Protein AF-0000000076143543 (afdb_homodimer)

InterPro domains:
  IPR000305 GIY-YIG endonuclease [PF01541] (9-79)
  IPR000305 GIY-YIG endonuclease [PS50164] (7-82)
  IPR000305 GIY-YIG endonuclease [SM00465] (7-86)
  IPR035901 GIY-YIG endonuclease superfamily [G3DSA:3.40.1440.10] (3-88)
  IPR035901 GIY-YIG endonuclease superfamily [SSF82771] (8-78)
  IPR050190 UPF0213 domain-containing protein [PTHR34477] (7-84)

Secondary structure (DSSP, 8-state):
------PPEEEEEEEETTS-EEEEEES-HHHHHHHHHTT-S-THHHHS-EEEEEEEEEESSHHHHHHHHHHHHHS-HHHHHHHHHHGGG-/------PPEEEEEEEETTS-EEEEEES-HHHHHHHHHTT-S-THHHHS-EEEEEEEEEESSHHHHHHHHHHHHHS-HHHHHHHHHHGGG-

Nearest PDB structures (foldseek):
  1zg2-assembly1_A  TM=6.225E-01  e=1.834E-04  Halalkalibacterium halodurans
  8ckb-assembly1_I004  TM=5.073E-01  e=5.538E-01  Bacteroides phage crAss001
  8ckb-assembly1_I001  TM=4.114E-01  e=3.793E-01  Bacteroides phage crAss001
  1zg2-assembly1_A  TM=6.224E-01  e=1.834E-04  Halalkalibacterium halodurans
  8ckb-assembly1_I004  TM=5.047E-01  e=5.538E-01  Bacteroides phage crAss001

Foldseek 3Di:
DPPPDPQWKKWWWFAWPVGDIDIDMDSDVVVQLVCQQVVNHDPVCVVTGTDDTQAMDTDPDPVRNVVVSVVLVPDDPVVVVVRSNVRVVD/DPPPDPQWKKWWWFAWPVGDIDIDMDSDVVVQLVCQQVVNHDPVCVVTGTDDTQAMDTDPDPVRNVVVSVVLVPDDPVVVVVRSNVRVVD

Radius of gyration: 18.81 Å; Cα contacts (8 Å, |Δi|>4): 308; chains: 2; bounding box: 60×52×39 Å

Structure (mmCIF, N/CA/C/O backbone):
data_AF-0000000076143543-model_v1
#
loop_
_entity.id
_entity.type
_entity.pdbx_description
1 polymer 'GIY-YIG nuclease family protein'
#
loop_
_atom_site.group_PDB
_atom_site.id
_atom_site.type_symbol
_atom_site.label_atom_id
_atom_site.label_alt_id
_atom_site.label_comp_id
_atom_site.label_asym_id
_atom_site.label_entity_id
_atom_site.label_seq_id
_atom_site.pdbx_PDB_ins_code
_atom_site.Cartn_x
_atom_site.Cartn_y
_atom_site.Cartn_z
_atom_site.occupancy
_atom_site.B_iso_or_equiv
_atom_site.auth_seq_id
_atom_site.auth_comp_id
_atom_site.auth_asym_id
_atom_site.auth_atom_id
_atom_site.pdbx_PDB_model_num
ATOM 1 N N . MET A 1 1 ? -30.391 16.234 20.625 1 49.41 1 MET A N 1
ATOM 2 C CA . MET A 1 1 ? -28.953 16.5 20.797 1 49.41 1 MET A CA 1
ATOM 3 C C . MET A 1 1 ? -28.188 16.109 19.547 1 49.41 1 MET A C 1
ATOM 5 O O . MET A 1 1 ? -28.297 14.969 19.078 1 49.41 1 MET A O 1
ATOM 9 N N . THR A 1 2 ? -27.969 16.922 18.578 1 55.84 2 THR A N 1
ATOM 10 C CA . THR A 1 2 ? -27.312 16.625 17.312 1 55.84 2 THR A CA 1
ATOM 11 C C . THR A 1 2 ? -26.016 15.844 17.547 1 55.84 2 THR A C 1
ATOM 13 O O . THR A 1 2 ? -25.094 16.359 18.172 1 55.84 2 THR A O 1
ATOM 16 N N . THR A 1 3 ? -25.984 14.633 17.828 1 58.59 3 THR A N 1
ATOM 17 C CA . THR A 1 3 ? -24.781 13.836 18.031 1 58.59 3 THR A CA 1
ATOM 18 C C . THR A 1 3 ? -23.703 14.195 17.016 1 58.59 3 THR A C 1
ATOM 20 O O . THR A 1 3 ? -23.938 14.094 15.812 1 58.59 3 THR A O 1
ATOM 23 N N . PRO A 1 4 ? -22.844 15.07 17.375 1 61.62 4 PRO A N 1
ATOM 24 C CA . PRO A 1 4 ? -21.812 15.422 16.375 1 61.62 4 PRO A CA 1
ATOM 25 C C . PRO A 1 4 ? -21.25 14.203 15.664 1 61.62 4 PRO A C 1
ATOM 27 O O . PRO A 1 4 ? -21.141 13.125 16.25 1 61.62 4 PRO A O 1
ATOM 30 N N . GLU A 1 5 ? -21.609 14.023 14.523 1 65.38 5 GLU A N 1
ATOM 31 C CA . GLU A 1 5 ? -21.078 12.914 13.742 1 65.38 5 GLU A CA 1
ATOM 32 C C . GLU A 1 5 ? -19.562 12.82 13.859 1 65.38 5 GLU A C 1
ATOM 34 O O . GLU A 1 5 ? -18.875 13.836 13.766 1 65.38 5 GLU A O 1
ATOM 39 N N . PRO A 1 6 ? -19.141 11.805 14.586 1 73.5 6 PRO A N 1
ATOM 40 C CA . PRO A 1 6 ? -17.688 11.672 14.758 1 73.5 6 PRO A CA 1
ATOM 41 C C . PRO A 1 6 ? -16.906 12.031 13.492 1 73.5 6 PRO A C 1
ATOM 43 O O . PRO A 1 6 ? -17.391 11.805 12.383 1 73.5 6 PRO A O 1
ATOM 46 N N . LYS A 1 7 ? -16.094 12.977 13.617 1 80.75 7 LYS A N 1
ATOM 47 C CA . LYS A 1 7 ? -15.297 13.391 12.477 1 80.75 7 LYS A CA 1
ATOM 48 C C . LYS A 1 7 ? -14.469 12.227 11.938 1 80.75 7 LYS A C 1
ATOM 50 O O . LYS A 1 7 ? -13.883 11.461 12.703 1 80.75 7 LYS A O 1
ATOM 55 N N . PRO A 1 8 ? -14.531 12.062 10.648 1 92.44 8 PRO A N 1
ATOM 56 C CA . PRO A 1 8 ? -13.703 11 10.07 1 92.44 8 PRO A CA 1
ATOM 57 C C . PRO A 1 8 ? -12.211 11.227 10.289 1 92.44 8 PRO A C 1
ATOM 59 O O . PRO A 1 8 ? -11.789 12.344 10.594 1 92.44 8 PRO A O 1
ATOM 62 N N . TRP A 1 9 ? -11.484 10.203 10.414 1 97.44 9 TRP A N 1
ATOM 63 C CA . TRP A 1 9 ? -10.023 10.258 10.43 1 97.44 9 TRP A CA 1
ATOM 64 C C . TRP A 1 9 ? -9.445 9.812 9.094 1 97.44 9 TRP A C 1
ATOM 66 O O . TRP A 1 9 ? -10.117 9.125 8.32 1 97.44 9 TRP A O 1
ATOM 76 N N . PHE A 1 10 ? -8.203 10.305 8.891 1 98.06 10 PHE A N 1
ATOM 77 C CA . PHE A 1 10 ? -7.535 10.016 7.625 1 98.06 10 PHE A CA 1
ATOM 78 C C . PHE A 1 10 ? -6.09 9.602 7.859 1 98.06 10 PHE A C 1
ATOM 80 O O . PHE A 1 10 ? -5.434 10.102 8.773 1 98.06 10 PHE A O 1
ATOM 87 N N . VAL A 1 11 ? -5.672 8.688 7.062 1 98.31 11 VAL A N 1
ATOM 88 C CA . VAL A 1 11 ? -4.238 8.516 6.844 1 98.31 11 VAL A CA 1
ATOM 89 C C . VAL A 1 11 ? -3.824 9.219 5.555 1 98.31 11 VAL A C 1
ATOM 91 O O . VAL A 1 11 ? -4.574 9.227 4.578 1 98.31 11 VAL A O 1
ATOM 94 N N . TYR A 1 12 ? -2.631 9.797 5.633 1 98.12 12 TYR A N 1
ATOM 95 C CA . TYR A 1 12 ? -2.227 10.562 4.461 1 98.12 12 TYR A CA 1
ATOM 96 C C . TYR A 1 12 ? -0.725 10.453 4.227 1 98.12 12 TYR A C 1
ATOM 98 O O . TYR A 1 12 ? 0.028 10.094 5.137 1 98.12 12 TYR A O 1
ATOM 106 N N . LEU A 1 13 ? -0.349 10.656 2.988 1 98.5 13 LEU A N 1
ATOM 107 C CA . LEU A 1 13 ? 1.051 10.781 2.596 1 98.5 13 LEU A CA 1
ATOM 108 C C . LEU A 1 13 ? 1.354 12.18 2.076 1 98.5 13 LEU A C 1
ATOM 110 O O . LEU A 1 13 ? 0.54 12.773 1.363 1 98.5 13 LEU A O 1
ATOM 114 N N . VAL A 1 14 ? 2.527 12.641 2.453 1 98.31 14 VAL A N 1
ATOM 115 C CA . VAL A 1 14 ? 3.033 13.922 1.962 1 98.31 14 VAL A CA 1
ATOM 116 C C . VAL A 1 14 ? 4.383 13.719 1.276 1 98.31 14 VAL A C 1
ATOM 118 O O . VAL A 1 14 ? 5.25 13.016 1.799 1 98.31 14 VAL A O 1
ATOM 121 N N . ARG A 1 15 ? 4.535 14.258 0.096 1 98.25 15 ARG A N 1
ATOM 122 C CA . ARG A 1 15 ? 5.816 14.289 -0.6 1 98.25 15 ARG A CA 1
ATOM 123 C C . ARG A 1 15 ? 6.688 15.43 -0.091 1 98.25 15 ARG A C 1
ATOM 125 O O . ARG A 1 15 ? 6.238 16.578 -0.011 1 98.25 15 ARG A O 1
ATOM 132 N N . ALA A 1 16 ? 7.875 15.133 0.224 1 98.44 16 ALA A N 1
ATOM 133 C CA . ALA A 1 16 ? 8.852 16.156 0.582 1 98.44 16 ALA A CA 1
ATOM 134 C C . ALA A 1 16 ? 9.688 16.562 -0.628 1 98.44 16 ALA A C 1
ATOM 136 O O . ALA A 1 16 ? 9.719 15.859 -1.635 1 98.44 16 ALA A O 1
ATOM 137 N N . ALA A 1 17 ? 10.344 17.672 -0.507 1 98.19 17 ALA A N 1
ATOM 138 C CA . ALA A 1 17 ? 11.133 18.234 -1.605 1 98.19 17 ALA A CA 1
ATOM 139 C C . ALA A 1 17 ? 12.234 17.266 -2.035 1 98.19 17 ALA A C 1
ATOM 141 O O . ALA A 1 17 ? 12.586 17.203 -3.215 1 98.19 17 ALA A O 1
ATOM 142 N N . ASN A 1 18 ? 12.758 16.516 -1.145 1 97.94 18 ASN A N 1
ATOM 143 C CA . ASN A 1 18 ? 13.844 15.586 -1.471 1 97.94 18 ASN A CA 1
ATOM 144 C C . ASN A 1 18 ? 13.312 14.289 -2.064 1 97.94 18 ASN A C 1
ATOM 146 O O . ASN A 1 18 ? 14.078 13.359 -2.324 1 97.94 18 ASN A O 1
ATOM 150 N N . GLY A 1 19 ? 12.031 14.102 -2.174 1 97.31 19 GLY A N 1
ATOM 151 C CA . GLY A 1 19 ? 11.422 12.938 -2.801 1 97.31 19 GLY A CA 1
ATOM 152 C C . GLY A 1 19 ? 10.883 11.938 -1.799 1 97.31 19 GLY A C 1
ATOM 153 O O . GLY A 1 19 ? 10.102 11.047 -2.16 1 97.31 19 GLY A O 1
ATOM 154 N N . SER A 1 20 ? 11.219 12.125 -0.555 1 97.81 20 SER A N 1
ATOM 155 C CA . SER A 1 20 ? 10.781 11.188 0.469 1 97.81 20 SER A CA 1
ATOM 156 C C . SER A 1 20 ? 9.281 11.32 0.732 1 97.81 20 SER A C 1
ATOM 158 O O . SER A 1 20 ? 8.68 12.344 0.402 1 97.81 20 SER A O 1
ATOM 160 N N . LEU A 1 21 ? 8.766 10.242 1.251 1 98.12 21 LEU A N 1
ATOM 161 C CA . LEU A 1 21 ? 7.344 10.242 1.595 1 98.12 21 LEU A CA 1
ATOM 162 C C . LEU A 1 21 ? 7.152 10.203 3.107 1 98.12 21 LEU A C 1
ATOM 164 O O . LEU A 1 21 ? 7.758 9.375 3.793 1 98.12 21 LEU A O 1
ATOM 168 N N . TYR A 1 22 ? 6.344 11.18 3.574 1 98.38 22 TYR A N 1
ATOM 169 C CA . TYR A 1 22 ? 5.914 11.242 4.965 1 98.38 22 TYR A CA 1
ATOM 170 C C . TYR A 1 22 ? 4.5 10.695 5.125 1 98.38 22 TYR A C 1
ATOM 172 O O . TYR A 1 22 ? 3.615 11 4.32 1 98.38 22 TYR A O 1
ATOM 180 N N . CYS A 1 23 ? 4.332 9.812 6.121 1 98.75 23 CYS A N 1
ATOM 181 C CA . CYS A 1 23 ? 3.008 9.273 6.41 1 98.75 23 CYS A CA 1
ATOM 182 C C . CYS A 1 23 ? 2.506 9.75 7.766 1 98.75 23 CYS A C 1
ATOM 184 O O . CYS A 1 23 ? 3.236 9.711 8.758 1 98.75 23 CYS A O 1
ATOM 186 N N . GLY A 1 24 ? 1.235 10.203 7.789 1 98.56 24 GLY A N 1
ATOM 187 C CA . GLY A 1 24 ? 0.607 10.633 9.023 1 98.56 24 GLY A CA 1
ATOM 188 C C . GLY A 1 24 ? -0.897 10.445 9.031 1 98.56 24 GLY A C 1
ATOM 189 O O . GLY A 1 24 ? -1.476 10.008 8.031 1 98.56 24 GLY A O 1
ATOM 190 N N . ILE A 1 25 ? -1.5 10.727 10.25 1 98.44 25 ILE A N 1
ATOM 191 C CA . ILE A 1 25 ? -2.955 10.711 10.352 1 98.44 25 ILE A CA 1
ATOM 192 C C . ILE A 1 25 ? -3.455 12.078 10.805 1 98.44 25 ILE A C 1
ATOM 194 O O . ILE A 1 25 ? -2.717 12.836 11.438 1 98.44 25 ILE A O 1
ATOM 198 N N . SER A 1 26 ? -4.617 12.43 10.391 1 98.25 26 SER A N 1
ATOM 199 C CA . SER A 1 26 ? -5.277 13.664 10.805 1 98.25 26 SER A CA 1
ATOM 200 C C . SER A 1 26 ? -6.773 13.609 10.531 1 98.25 26 SER A C 1
ATOM 202 O O . SER A 1 26 ? -7.23 12.82 9.703 1 98.25 26 SER A O 1
ATOM 204 N N . ASN A 1 27 ? -7.52 14.414 11.289 1 97.5 27 ASN A N 1
ATOM 205 C CA . ASN A 1 27 ? -8.93 14.578 10.953 1 97.5 27 ASN A CA 1
ATOM 206 C C . ASN A 1 27 ? -9.125 15.664 9.898 1 97.5 27 ASN A C 1
ATOM 208 O O . ASN A 1 27 ? -10.242 15.875 9.422 1 97.5 27 ASN A O 1
ATOM 212 N N . ASP A 1 28 ? -8.109 16.312 9.57 1 97.12 28 ASP A N 1
ATOM 213 C CA . ASP A 1 28 ? -8.117 17.328 8.523 1 97.12 28 ASP A CA 1
ATOM 214 C C . ASP A 1 28 ? -6.77 17.391 7.812 1 97.12 28 ASP A C 1
ATOM 216 O O . ASP A 1 28 ? -5.977 18.297 8.062 1 97.12 28 ASP A O 1
ATOM 220 N N . PRO A 1 29 ? -6.578 16.5 6.801 1 97.94 29 PRO A N 1
ATOM 221 C CA . PRO A 1 29 ? -5.262 16.391 6.168 1 97.94 29 PRO A CA 1
ATOM 222 C C . PRO A 1 29 ? -4.848 17.656 5.438 1 97.94 29 PRO A C 1
ATOM 224 O O . PRO A 1 29 ? -3.66 17.984 5.383 1 97.94 29 PRO A O 1
ATOM 227 N N . VAL A 1 30 ? -5.812 18.359 4.879 1 97.69 30 VAL A N 1
ATOM 228 C CA . VAL A 1 30 ? -5.508 19.578 4.137 1 97.69 30 VAL A CA 1
ATOM 229 C C . VAL A 1 30 ? -4.938 20.625 5.082 1 97.69 30 VAL A C 1
ATOM 231 O O . VAL A 1 30 ? -3.898 21.234 4.797 1 97.69 30 VAL A O 1
ATOM 234 N N . ARG A 1 31 ? -5.625 20.812 6.129 1 97.69 31 ARG A N 1
ATOM 235 C CA . ARG A 1 31 ? -5.133 21.75 7.129 1 97.69 31 ARG A CA 1
ATOM 236 C C . ARG A 1 31 ? -3.779 21.312 7.68 1 97.69 31 ARG A C 1
ATOM 238 O O . ARG A 1 31 ? -2.893 22.141 7.902 1 97.69 31 ARG A O 1
ATOM 245 N N . ARG A 1 32 ? -3.631 20.031 8.016 1 98.44 32 ARG A N 1
ATOM 246 C CA . ARG A 1 32 ? -2.371 19.484 8.516 1 98.44 32 ARG A CA 1
ATOM 247 C C . ARG A 1 32 ? -1.242 19.703 7.512 1 98.44 32 ARG A C 1
ATOM 249 O O . ARG A 1 32 ? -0.119 20.031 7.898 1 98.44 32 ARG A O 1
ATOM 256 N N . PHE A 1 33 ? -1.602 19.562 6.281 1 98.44 33 PHE A N 1
ATOM 257 C CA . PHE A 1 33 ? -0.61 19.797 5.238 1 98.44 33 PHE A CA 1
ATOM 258 C C . PHE A 1 33 ? -0.132 21.25 5.266 1 98.44 33 PHE A C 1
ATOM 260 O O . PHE A 1 33 ? 1.07 21.516 5.191 1 98.44 33 PHE A O 1
ATOM 267 N N . ALA A 1 34 ? -1.094 22.141 5.309 1 98.31 34 ALA A N 1
ATOM 268 C CA . ALA A 1 34 ? -0.748 23.562 5.402 1 98.31 34 ALA A CA 1
ATOM 269 C C . ALA A 1 34 ? 0.173 23.828 6.59 1 98.31 34 ALA A C 1
ATOM 271 O O . ALA A 1 34 ? 1.102 24.625 6.492 1 98.31 34 ALA A O 1
ATOM 272 N N . ALA A 1 35 ? -0.111 23.141 7.699 1 98.38 35 ALA A N 1
ATOM 273 C CA . ALA A 1 35 ? 0.741 23.266 8.883 1 98.38 35 ALA A CA 1
ATOM 274 C C . ALA A 1 35 ? 2.158 22.781 8.586 1 98.38 35 ALA A C 1
ATOM 276 O O . ALA A 1 35 ? 3.135 23.406 9.008 1 98.38 35 ALA A O 1
ATOM 277 N N . HIS A 1 36 ? 2.32 21.703 7.84 1 98.5 36 HIS A N 1
ATOM 278 C CA . HIS A 1 36 ? 3.641 21.234 7.441 1 98.5 36 HIS A CA 1
ATOM 279 C C . HIS A 1 36 ? 4.375 22.281 6.605 1 98.5 36 HIS A C 1
ATOM 281 O O . HIS A 1 36 ? 5.559 22.531 6.828 1 98.5 36 HIS A O 1
ATOM 287 N N . GLN A 1 37 ? 3.689 22.859 5.746 1 97.31 37 GLN A N 1
ATOM 288 C CA . GLN A 1 37 ? 4.281 23.828 4.832 1 97.31 37 GLN A CA 1
ATOM 289 C C . GLN A 1 37 ? 4.746 25.078 5.578 1 97.31 37 GLN A C 1
ATOM 291 O O . GLN A 1 37 ? 5.727 25.703 5.184 1 97.31 37 GLN A O 1
ATOM 296 N N . SER A 1 38 ? 4.078 25.422 6.598 1 95.75 38 SER A N 1
ATOM 297 C CA . SER A 1 38 ? 4.375 26.656 7.324 1 95.75 38 SER A CA 1
ATOM 298 C C . SER A 1 38 ? 5.375 26.406 8.453 1 95.75 38 SER A C 1
ATOM 300 O O . SER A 1 38 ? 5.652 27.297 9.25 1 95.75 38 SER A O 1
ATOM 302 N N . GLY A 1 39 ? 5.828 25.203 8.547 1 93.25 39 GLY A N 1
ATOM 303 C CA . GLY A 1 39 ? 6.836 24.875 9.547 1 93.25 39 GLY A CA 1
ATOM 304 C C . GLY A 1 39 ? 6.25 24.562 10.906 1 93.25 39 GLY A C 1
ATOM 305 O O . GLY A 1 39 ? 6.98 24.422 11.891 1 93.25 39 GLY A O 1
ATOM 306 N N . ARG A 1 40 ? 4.969 24.516 11 1 94.12 40 ARG A N 1
ATOM 307 C CA . ARG A 1 40 ? 4.297 24.25 12.273 1 94.12 40 ARG A CA 1
ATOM 308 C C . ARG A 1 40 ? 3.861 22.781 12.375 1 94.12 40 ARG A C 1
ATOM 310 O O . ARG A 1 40 ? 3.125 22.422 13.289 1 94.12 40 ARG A O 1
ATOM 317 N N . GLY A 1 41 ? 4.273 22.016 11.5 1 96 41 GLY A N 1
ATOM 318 C CA . GLY A 1 41 ? 3.926 20.609 11.484 1 96 41 GLY A CA 1
ATOM 319 C C . GLY A 1 41 ? 5.035 19.703 12 1 96 41 GLY A C 1
ATOM 320 O O . GLY A 1 41 ? 5.672 20.031 13.008 1 96 41 GLY A O 1
ATOM 321 N N . ALA A 1 42 ? 5.188 18.578 11.453 1 97.62 42 ALA A N 1
ATOM 322 C CA . ALA A 1 42 ? 6.164 17.578 11.883 1 97.62 42 ALA A CA 1
ATOM 323 C C . ALA A 1 42 ? 7.59 18.078 11.664 1 97.62 42 ALA A C 1
ATOM 325 O O . ALA A 1 42 ? 7.879 18.734 10.664 1 97.62 42 ALA A O 1
ATOM 326 N N . ARG A 1 43 ? 8.453 17.688 12.508 1 97.25 43 ARG A N 1
ATOM 327 C CA . ARG A 1 43 ? 9.867 18.031 12.398 1 97.25 43 ARG A CA 1
ATOM 328 C C . ARG A 1 43 ? 10.484 17.438 11.141 1 97.25 43 ARG A C 1
ATOM 330 O O . ARG A 1 43 ? 11.484 17.938 10.633 1 97.25 43 ARG A O 1
ATOM 337 N N . PHE A 1 44 ? 9.922 16.406 10.609 1 96.88 44 PHE A N 1
ATOM 338 C CA . PHE A 1 44 ? 10.352 15.734 9.391 1 96.88 44 PHE A CA 1
ATOM 339 C C . PHE A 1 44 ? 10.539 16.734 8.258 1 96.88 44 PHE A C 1
ATOM 341 O O . PHE A 1 44 ? 11.484 16.625 7.473 1 96.88 44 PHE A O 1
ATOM 348 N N . PHE A 1 45 ? 9.797 17.734 8.234 1 97.88 45 PHE A N 1
ATOM 349 C CA . PHE A 1 45 ? 9.75 18.641 7.086 1 97.88 45 PHE A CA 1
ATOM 350 C C . PHE A 1 45 ? 10.703 19.812 7.277 1 97.88 45 PHE A C 1
ATOM 352 O O . PHE A 1 45 ? 10.812 20.672 6.406 1 97.88 45 PHE A O 1
ATOM 359 N N . LEU A 1 46 ? 11.391 19.922 8.406 1 96 46 LEU A N 1
ATOM 360 C CA . LEU A 1 46 ? 12.367 20.984 8.633 1 96 46 LEU A CA 1
ATOM 361 C C . LEU A 1 46 ? 13.562 20.828 7.703 1 96 46 LEU A C 1
ATOM 363 O O . LEU A 1 46 ? 14.078 21.828 7.176 1 96 46 LEU A O 1
ATOM 367 N N . SER A 1 47 ? 13.969 19.625 7.465 1 94.81 47 SER A N 1
ATOM 368 C CA . SER A 1 47 ? 15.117 19.375 6.602 1 94.81 47 SER A CA 1
ATOM 369 C C . SER A 1 47 ? 14.711 19.328 5.133 1 94.81 47 SER A C 1
ATOM 371 O O . SER A 1 47 ? 15.523 19.625 4.25 1 94.81 47 SER A O 1
ATOM 373 N N . SER A 1 48 ? 13.523 19 4.875 1 97.75 48 SER A N 1
ATOM 374 C CA . SER A 1 48 ? 12.961 18.922 3.529 1 97.75 48 SER A CA 1
ATOM 375 C C . SER A 1 48 ? 11.492 19.312 3.52 1 97.75 48 SER A C 1
ATOM 377 O O . SER A 1 48 ? 10.633 18.547 3.969 1 97.75 48 SER A O 1
ATOM 379 N N . PRO A 1 49 ? 11.18 20.453 2.961 1 97.75 49 PRO A N 1
ATOM 380 C CA . PRO A 1 49 ? 9.828 21.016 3.062 1 97.75 49 PRO A CA 1
ATOM 381 C C . PRO A 1 49 ? 8.766 20.125 2.428 1 97.75 49 PRO A C 1
ATOM 383 O O . PRO A 1 49 ? 9.062 19.391 1.479 1 97.75 49 PRO A O 1
ATOM 386 N N . ALA A 1 50 ? 7.594 20.172 3.002 1 98.5 50 ALA A N 1
ATOM 387 C CA . ALA A 1 50 ? 6.426 19.5 2.426 1 98.5 50 ALA A CA 1
ATOM 388 C C . ALA A 1 50 ? 6.023 20.156 1.105 1 98.5 50 ALA A C 1
ATOM 390 O O . ALA A 1 50 ? 5.824 21.375 1.039 1 98.5 50 ALA A O 1
ATOM 391 N N . VAL A 1 51 ? 5.84 19.344 0.043 1 98.06 51 VAL A N 1
ATOM 392 C CA . VAL A 1 51 ? 5.613 19.969 -1.256 1 98.06 51 VAL A CA 1
ATOM 393 C C . VAL A 1 51 ? 4.23 19.578 -1.78 1 98.06 51 VAL A C 1
ATOM 395 O O . VAL A 1 51 ? 3.611 20.328 -2.531 1 98.06 51 VAL A O 1
ATOM 398 N N . ALA A 1 52 ? 3.703 18.375 -1.387 1 98 52 ALA A N 1
ATOM 399 C CA . ALA A 1 52 ? 2.414 17.953 -1.935 1 98 52 ALA A CA 1
ATOM 400 C C . ALA A 1 52 ? 1.742 16.922 -1.038 1 98 52 ALA A C 1
ATOM 402 O O . ALA A 1 52 ? 2.396 16 -0.542 1 98 52 ALA A O 1
ATOM 403 N N . LEU A 1 53 ? 0.454 17.078 -0.798 1 98 53 LEU A N 1
ATOM 404 C CA . LEU A 1 53 ? -0.398 16.031 -0.235 1 98 53 LEU A CA 1
ATOM 405 C C . LEU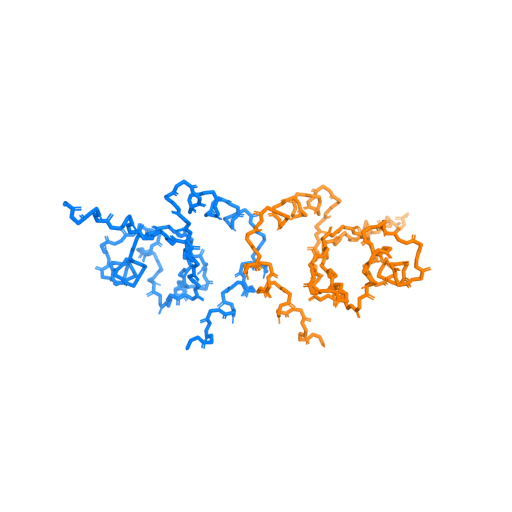 A 1 53 ? -0.797 15.023 -1.305 1 98 53 LEU A C 1
ATOM 407 O O . LEU A 1 53 ? -1.674 15.297 -2.127 1 98 53 LEU A O 1
ATOM 411 N N . VAL A 1 54 ? -0.246 13.781 -1.254 1 97.25 54 VAL A N 1
ATOM 412 C CA . VAL A 1 54 ? -0.265 12.961 -2.459 1 97.25 54 VAL A CA 1
ATOM 413 C C . VAL A 1 54 ? -1.188 11.766 -2.254 1 97.25 54 VAL A C 1
ATOM 415 O O . VAL A 1 54 ? -1.554 11.078 -3.215 1 97.25 54 VAL A O 1
ATOM 418 N N . TYR A 1 55 ? -1.615 11.523 -1.071 1 96.88 55 TYR A N 1
ATOM 419 C CA . TYR A 1 55 ? -2.512 10.406 -0.771 1 96.88 55 TYR A CA 1
ATOM 420 C C . TYR A 1 55 ? -3.314 10.68 0.495 1 96.88 55 TYR A C 1
ATOM 422 O O . TYR A 1 55 ? -2.766 11.148 1.497 1 96.88 55 TYR A O 1
ATOM 430 N N . THR A 1 56 ? -4.582 10.453 0.415 1 96.81 56 THR A N 1
ATOM 431 C CA . THR A 1 56 ? -5.465 10.508 1.573 1 96.81 56 THR A CA 1
ATOM 432 C C . THR A 1 56 ? -6.48 9.367 1.533 1 96.81 56 THR A C 1
ATOM 434 O O . THR A 1 56 ? -7 9.023 0.468 1 96.81 56 THR A O 1
ATOM 437 N N . GLU A 1 57 ? -6.664 8.805 2.721 1 96.06 57 GLU A N 1
ATOM 438 C CA . GLU A 1 57 ? -7.641 7.727 2.85 1 96.06 57 GLU A CA 1
ATOM 439 C C . GLU A 1 57 ? -8.461 7.875 4.129 1 96.06 57 GLU A C 1
ATOM 441 O O . GLU A 1 57 ? -7.902 7.977 5.223 1 96.06 57 GLU A O 1
ATOM 446 N N . GLN A 1 58 ? -9.727 7.793 3.889 1 96.12 58 GLN A N 1
ATOM 447 C CA . GLN A 1 58 ? -10.625 7.945 5.031 1 96.12 58 GLN A CA 1
ATOM 448 C C . GLN A 1 58 ? -10.703 6.656 5.844 1 96.12 58 GLN A C 1
ATOM 450 O O . GLN A 1 58 ? -10.758 5.559 5.277 1 96.12 58 GLN A O 1
ATOM 455 N N . CYS A 1 59 ? -10.703 6.852 7.141 1 96.12 59 CYS A N 1
ATOM 456 C CA . CYS A 1 59 ? -10.828 5.75 8.094 1 96.12 59 CYS A CA 1
ATOM 457 C C . CYS A 1 59 ? -11.992 5.984 9.047 1 96.12 59 CYS A C 1
ATOM 459 O O . CYS A 1 59 ? -12.344 7.133 9.328 1 96.12 59 CYS A O 1
ATOM 461 N N . ALA A 1 60 ? -12.539 4.898 9.539 1 93.12 60 ALA A N 1
ATOM 462 C CA . ALA A 1 60 ? -13.758 4.961 10.344 1 93.12 60 ALA A CA 1
ATOM 463 C C . ALA A 1 60 ? -13.469 5.551 11.719 1 93.12 60 ALA A C 1
ATOM 465 O O . ALA A 1 60 ? -14.367 6.074 12.383 1 93.12 60 ALA A O 1
ATOM 466 N N . SER A 1 61 ? -12.234 5.426 12.227 1 96.19 61 SER A N 1
ATOM 467 C CA . SER A 1 61 ? -11.852 5.895 13.555 1 96.19 61 SER A CA 1
ATOM 468 C C . SER A 1 61 ? -10.367 6.258 13.602 1 96.19 61 SER A C 1
ATOM 470 O O . SER A 1 61 ? -9.617 5.941 12.68 1 96.19 61 SER A O 1
ATOM 472 N N . LYS A 1 62 ? -10.094 6.902 14.688 1 97.12 62 LYS A N 1
ATOM 473 C CA . LYS A 1 62 ? -8.68 7.215 14.898 1 97.12 62 LYS A CA 1
ATOM 474 C C . LYS A 1 62 ? -7.844 5.945 14.977 1 97.12 62 LYS A C 1
ATOM 476 O O . LYS A 1 62 ? -6.742 5.883 14.43 1 97.12 62 LYS A O 1
ATOM 481 N N . GLY A 1 63 ? -8.367 4.938 15.68 1 97.88 63 GLY A N 1
ATOM 482 C CA . GLY A 1 63 ? -7.668 3.67 15.812 1 97.88 63 GLY A CA 1
ATOM 483 C C . GLY A 1 63 ? -7.371 3.016 14.477 1 97.88 63 GLY A C 1
ATOM 484 O O . GLY A 1 63 ? -6.27 2.506 14.258 1 97.88 63 GLY A O 1
ATOM 485 N N . GLU A 1 64 ? -8.312 3.033 13.641 1 97.19 64 GLU A N 1
ATOM 486 C CA . GLU A 1 64 ? -8.117 2.469 12.305 1 97.19 64 GLU A CA 1
ATOM 487 C C . GLU A 1 64 ? -7.082 3.262 11.516 1 97.19 64 GLU A C 1
ATOM 489 O O . GLU A 1 64 ? -6.25 2.682 10.812 1 97.19 64 GLU A O 1
ATOM 494 N N . ALA A 1 65 ? -7.152 4.555 11.641 1 98.12 65 ALA A N 1
ATOM 495 C CA . ALA A 1 65 ? -6.184 5.402 10.945 1 98.12 65 ALA A CA 1
ATOM 496 C C . ALA A 1 65 ? -4.762 5.105 11.422 1 98.12 65 ALA A C 1
ATOM 498 O O . ALA A 1 65 ? -3.834 5.031 10.617 1 98.12 65 ALA A O 1
ATOM 499 N N . LEU A 1 66 ? -4.664 4.941 12.711 1 98.62 66 LEU A N 1
ATOM 500 C CA . LEU A 1 66 ? -3.363 4.621 13.289 1 98.62 66 LEU A CA 1
ATOM 501 C C . LEU A 1 66 ? -2.857 3.277 12.781 1 98.62 66 LEU A C 1
ATOM 503 O O . LEU A 1 66 ? -1.669 3.131 12.484 1 98.62 66 LEU A O 1
ATOM 507 N N . ARG A 1 67 ? -3.707 2.371 12.68 1 98.12 67 ARG A N 1
ATOM 508 C CA . ARG A 1 67 ? -3.338 1.054 12.172 1 98.12 67 ARG A CA 1
ATOM 509 C C . ARG A 1 67 ? -2.867 1.139 10.727 1 98.12 67 ARG A C 1
ATOM 511 O O . ARG A 1 67 ? -1.816 0.595 10.375 1 98.12 67 ARG A O 1
ATOM 518 N N . GLN A 1 68 ? -3.621 1.818 9.938 1 98.31 68 GLN A N 1
ATOM 519 C CA . GLN A 1 68 ? -3.244 1.971 8.539 1 98.31 68 GLN A CA 1
ATOM 520 C C . GLN A 1 68 ? -1.923 2.721 8.406 1 98.31 68 GLN A C 1
ATOM 522 O O . GLN A 1 68 ? -1.101 2.389 7.547 1 98.31 68 GLN A O 1
ATOM 527 N N . GLU A 1 69 ? -1.78 3.734 9.195 1 98.69 69 GLU A N 1
ATOM 528 C CA . GLU A 1 69 ? -0.516 4.465 9.195 1 98.69 69 GLU A CA 1
ATOM 529 C C . GLU A 1 69 ? 0.66 3.531 9.469 1 98.69 69 GLU A C 1
ATOM 531 O O . GLU A 1 69 ? 1.667 3.566 8.758 1 98.69 69 GLU A O 1
ATOM 536 N N . ARG A 1 70 ? 0.541 2.662 10.438 1 98.56 70 ARG A N 1
ATOM 537 C CA . ARG A 1 70 ? 1.605 1.734 10.812 1 98.56 70 ARG A CA 1
ATOM 538 C C . ARG A 1 70 ? 1.907 0.765 9.672 1 98.56 70 ARG A C 1
ATOM 540 O O . ARG A 1 70 ? 3.07 0.448 9.406 1 98.56 70 ARG A O 1
ATOM 547 N N . LEU A 1 71 ? 0.944 0.283 9.062 1 98.5 71 LEU A N 1
ATOM 548 C CA . LEU A 1 71 ? 1.118 -0.636 7.941 1 98.5 71 LEU A CA 1
ATOM 549 C C . LEU A 1 71 ? 1.857 0.041 6.793 1 98.5 71 LEU A C 1
ATOM 551 O O . LEU A 1 71 ? 2.846 -0.493 6.285 1 98.5 71 LEU A O 1
ATOM 555 N N . ILE A 1 72 ? 1.409 1.208 6.438 1 98.06 72 ILE A N 1
ATOM 556 C CA . ILE A 1 72 ? 1.95 1.923 5.285 1 98.06 72 ILE A CA 1
ATOM 557 C C . ILE A 1 72 ? 3.416 2.271 5.539 1 98.06 72 ILE A C 1
ATOM 559 O O . ILE A 1 72 ? 4.25 2.17 4.633 1 98.06 72 ILE A O 1
ATOM 563 N N . LYS A 1 73 ? 3.732 2.637 6.77 1 98.31 73 LYS A N 1
ATOM 564 C CA . LYS A 1 73 ? 5.102 3.027 7.09 1 98.31 73 LYS A CA 1
ATOM 565 C C . LYS A 1 73 ? 6.062 1.854 6.918 1 98.31 73 LYS A C 1
ATOM 567 O O . LYS A 1 73 ? 7.254 2.053 6.68 1 98.31 73 LYS A O 1
ATOM 572 N N . LYS A 1 74 ? 5.512 0.67 6.969 1 98 74 LYS A N 1
ATOM 573 C CA . LYS A 1 74 ? 6.355 -0.521 6.898 1 98 74 LYS A CA 1
ATOM 574 C C . LYS A 1 74 ? 6.449 -1.045 5.469 1 98 74 LYS A C 1
ATOM 576 O O . LYS A 1 74 ? 7.23 -1.957 5.188 1 98 74 LYS A O 1
ATOM 581 N N . LEU A 1 75 ? 5.723 -0.531 4.598 1 97.56 75 LEU A N 1
ATOM 582 C CA . LEU A 1 75 ? 5.777 -0.944 3.199 1 97.56 75 LEU A CA 1
ATOM 583 C C . LEU A 1 75 ? 7.102 -0.538 2.562 1 97.56 75 LEU A C 1
ATOM 585 O O . LEU A 1 75 ? 7.73 0.43 2.996 1 97.56 75 LEU A O 1
ATOM 589 N N . LYS A 1 76 ? 7.512 -1.252 1.527 1 95.88 76 LYS A N 1
ATOM 590 C CA . LYS A 1 76 ? 8.641 -0.839 0.703 1 95.88 76 LYS A CA 1
ATOM 591 C C . LYS A 1 76 ? 8.352 0.483 -0.003 1 95.88 76 LYS A C 1
ATOM 593 O O . LYS A 1 76 ? 7.195 0.822 -0.251 1 95.88 76 LYS A O 1
ATOM 598 N N . LYS A 1 77 ? 9.414 1.127 -0.352 1 94.69 77 LYS A N 1
ATOM 599 C CA . LYS A 1 77 ? 9.297 2.43 -1 1 94.69 77 LYS A CA 1
ATOM 600 C C . LYS A 1 77 ? 8.492 2.33 -2.293 1 94.69 77 LYS A C 1
ATOM 602 O O . LYS A 1 77 ? 7.68 3.205 -2.596 1 94.69 77 LYS A O 1
ATOM 607 N N . SER A 1 78 ? 8.75 1.351 -3.004 1 93.5 78 SER A N 1
ATOM 608 C CA . SER A 1 78 ? 8.055 1.182 -4.277 1 93.5 78 SER A CA 1
ATOM 609 C C . SER A 1 78 ? 6.547 1.103 -4.082 1 93.5 78 SER A C 1
ATOM 611 O O . SER A 1 78 ? 5.785 1.686 -4.859 1 93.5 78 SER A O 1
ATOM 613 N N . ALA A 1 79 ? 6.168 0.403 -3.102 1 95.19 79 ALA A N 1
ATOM 614 C CA . ALA A 1 79 ? 4.742 0.296 -2.807 1 95.19 79 ALA A CA 1
ATOM 615 C C . ALA A 1 79 ? 4.172 1.639 -2.355 1 95.19 79 ALA A C 1
ATOM 617 O O . ALA A 1 79 ? 3.078 2.027 -2.771 1 95.19 79 ALA A O 1
ATOM 618 N N . LYS A 1 80 ? 4.875 2.332 -1.535 1 96.62 80 LYS A N 1
ATOM 619 C CA . LYS A 1 80 ? 4.438 3.652 -1.099 1 96.62 80 LYS A CA 1
ATOM 620 C C . LYS A 1 80 ? 4.281 4.602 -2.285 1 96.62 80 LYS A C 1
ATOM 622 O O . LYS A 1 80 ? 3.355 5.414 -2.318 1 96.62 80 LYS A O 1
ATOM 627 N N . GLU A 1 81 ? 5.156 4.449 -3.193 1 96.25 81 GLU A N 1
ATOM 628 C CA . GLU A 1 81 ? 5.082 5.293 -4.383 1 96.25 81 GLU A CA 1
ATOM 629 C C . GLU A 1 81 ? 3.836 4.984 -5.203 1 96.25 81 GLU A C 1
ATOM 631 O O . GLU A 1 81 ? 3.262 5.875 -5.832 1 96.25 81 GLU A O 1
ATOM 636 N N . CYS A 1 82 ? 3.432 3.797 -5.199 1 94.31 82 CYS A N 1
ATOM 637 C CA . CYS A 1 82 ? 2.186 3.443 -5.867 1 94.31 82 CYS A CA 1
ATOM 638 C C . CYS A 1 82 ? 0.998 4.133 -5.207 1 94.31 82 CYS A C 1
ATOM 640 O O . CYS A 1 82 ? 0.129 4.676 -5.895 1 94.31 82 CYS A O 1
ATOM 642 N N . LEU A 1 83 ? 0.981 4.086 -3.9 1 95.44 83 LEU A N 1
ATOM 643 C CA . LEU A 1 83 ? -0.075 4.793 -3.184 1 95.44 83 LEU A CA 1
ATOM 644 C C . LEU A 1 83 ? -0.086 6.273 -3.553 1 95.44 83 LEU A C 1
ATOM 646 O O . LEU A 1 83 ? -1.146 6.84 -3.83 1 95.44 83 LEU A O 1
ATOM 650 N N . ALA A 1 84 ? 1.068 6.828 -3.572 1 94.88 84 ALA A N 1
ATOM 651 C CA . ALA A 1 84 ? 1.222 8.25 -3.859 1 94.88 84 ALA A CA 1
ATOM 652 C C . ALA A 1 84 ? 0.745 8.586 -5.27 1 94.88 84 ALA A C 1
ATOM 654 O O . ALA A 1 84 ? 0.234 9.68 -5.52 1 94.88 84 ALA A O 1
ATOM 655 N N . ALA A 1 85 ? 0.926 7.641 -6.172 1 90.88 85 ALA A N 1
ATOM 656 C CA . ALA A 1 85 ? 0.588 7.867 -7.578 1 90.88 85 ALA A CA 1
ATOM 657 C C . ALA A 1 85 ? -0.922 7.816 -7.793 1 90.88 85 ALA A C 1
ATOM 659 O O . ALA A 1 85 ? -1.432 8.344 -8.781 1 90.88 85 ALA A O 1
ATOM 660 N N . SER A 1 86 ? -1.605 7.176 -7 1 76.88 86 SER A N 1
ATOM 661 C CA . SER A 1 86 ? -3.049 7.02 -7.156 1 76.88 86 SER A CA 1
ATOM 662 C C . SER A 1 86 ? -3.789 8.289 -6.746 1 76.88 86 SER A C 1
ATOM 664 O O . SER A 1 86 ? -4.941 8.492 -7.137 1 76.88 86 SER A O 1
ATOM 666 N N . GLY A 1 87 ? -3.465 8.984 -5.688 1 62.03 87 GLY A N 1
ATOM 667 C CA . GLY A 1 87 ? -4.105 10.188 -5.172 1 62.03 87 GLY A CA 1
ATOM 668 C C . GLY A 1 87 ? -4.141 11.32 -6.172 1 62.03 87 GLY A C 1
ATOM 669 O O . GLY A 1 87 ? -4.879 12.297 -5.992 1 62.03 87 GLY A O 1
ATOM 670 N N . SER A 1 88 ? -3.152 11.445 -7.047 1 47.59 88 SER A N 1
ATOM 671 C CA . SER A 1 88 ? -3.137 12.609 -7.93 1 47.59 88 SER A CA 1
ATOM 672 C C . SER A 1 88 ? -4.391 12.664 -8.797 1 47.59 88 SER A C 1
ATOM 674 O O . SER A 1 88 ? -4.543 13.562 -9.625 1 47.59 88 SER A O 1
ATOM 676 N N . LEU A 1 89 ? -5.168 11.641 -8.781 1 38.09 89 LEU A N 1
ATOM 677 C CA . LEU A 1 89 ? -6.285 11.852 -9.695 1 38.09 89 LEU A CA 1
ATOM 678 C C . LEU A 1 89 ? -7.316 12.797 -9.086 1 38.09 89 LEU A C 1
ATOM 680 O O . LEU A 1 89 ? -8.367 13.039 -9.672 1 38.09 89 LEU A O 1
ATOM 684 N N . ILE A 1 90 ? -7.082 13.359 -7.914 1 30.02 90 ILE A N 1
ATOM 685 C CA . ILE A 1 90 ? -8.109 14.391 -7.773 1 30.02 90 ILE A CA 1
ATOM 686 C C . ILE A 1 90 ? -7.793 15.562 -8.703 1 30.02 90 ILE A C 1
ATOM 688 O O . ILE A 1 90 ? -6.633 15.953 -8.852 1 30.02 90 ILE A O 1
ATOM 692 N N . MET B 1 1 ? 32.812 -22.312 -8.273 1 49.66 1 MET B N 1
ATOM 693 C CA . MET B 1 1 ? 31.484 -22.797 -7.938 1 49.66 1 MET B CA 1
ATOM 694 C C . MET B 1 1 ? 30.438 -21.719 -8.188 1 49.66 1 MET B C 1
ATOM 696 O O . MET B 1 1 ? 30.531 -20.609 -7.637 1 49.66 1 MET B O 1
ATOM 700 N N . THR B 1 2 ? 29.859 -21.547 -9.328 1 56.28 2 THR B N 1
ATOM 701 C CA . THR B 1 2 ? 28.922 -20.5 -9.68 1 56.28 2 THR B CA 1
ATOM 702 C C . THR B 1 2 ? 27.844 -20.359 -8.609 1 56.28 2 THR B C 1
ATOM 704 O O . THR B 1 2 ? 27.047 -21.281 -8.391 1 56.28 2 THR B O 1
ATOM 707 N N . THR B 1 3 ? 28.047 -19.781 -7.516 1 59.28 3 THR B N 1
ATOM 708 C CA . THR B 1 3 ? 27.047 -19.594 -6.469 1 59.28 3 THR B CA 1
ATOM 709 C C . THR B 1 3 ? 25.703 -19.203 -7.066 1 59.28 3 THR B C 1
ATOM 711 O O . THR B 1 3 ? 25.609 -18.188 -7.777 1 59.28 3 THR B O 1
ATOM 714 N N . PRO B 1 4 ? 24.859 -20.141 -7.289 1 61.88 4 PRO B N 1
ATOM 715 C CA . PRO B 1 4 ? 23.578 -19.766 -7.867 1 61.88 4 PRO B CA 1
ATOM 716 C C . PRO B 1 4 ? 22.984 -18.5 -7.223 1 61.88 4 PRO B C 1
ATOM 718 O O . PRO B 1 4 ? 23.188 -18.266 -6.027 1 61.88 4 PRO B O 1
ATOM 721 N N . GLU B 1 5 ? 23.047 -17.484 -7.891 1 65.38 5 GLU B N 1
ATOM 722 C CA . GLU B 1 5 ? 22.469 -16.25 -7.367 1 65.38 5 GLU B CA 1
ATOM 723 C C . GLU B 1 5 ? 21.062 -16.484 -6.82 1 65.38 5 GLU B C 1
ATOM 725 O O . GLU B 1 5 ? 20.25 -17.156 -7.453 1 65.38 5 GLU B O 1
ATOM 730 N N . PRO B 1 6 ? 20.984 -16.438 -5.496 1 73.44 6 PRO B N 1
ATOM 731 C CA . PRO B 1 6 ? 19.656 -16.672 -4.906 1 73.44 6 PRO B CA 1
ATOM 732 C C . PRO B 1 6 ? 18.531 -16.047 -5.719 1 73.44 6 PRO B C 1
ATOM 734 O O . PRO B 1 6 ? 18.719 -15 -6.344 1 73.44 6 PRO B O 1
ATOM 737 N N . LYS B 1 7 ? 17.672 -16.875 -6.148 1 80.62 7 LYS B N 1
ATOM 738 C CA . LYS B 1 7 ? 16.547 -16.375 -6.926 1 80.62 7 LYS B CA 1
ATOM 739 C C . LYS B 1 7 ? 15.766 -15.312 -6.148 1 80.62 7 LYS B C 1
ATOM 741 O O . LYS B 1 7 ? 15.508 -15.477 -4.953 1 80.62 7 LYS B O 1
ATOM 746 N N . PRO B 1 8 ? 15.492 -14.25 -6.816 1 92.31 8 PRO B N 1
ATOM 747 C CA . PRO B 1 8 ? 14.688 -13.227 -6.141 1 92.31 8 PRO B CA 1
ATOM 748 C C . PRO B 1 8 ? 13.281 -13.719 -5.781 1 92.31 8 PRO B C 1
ATOM 750 O O . PRO B 1 8 ? 12.82 -14.727 -6.328 1 92.31 8 PRO B O 1
ATOM 753 N N . TRP B 1 9 ? 12.766 -13.25 -4.738 1 97.38 9 TRP B N 1
ATOM 754 C CA . TRP B 1 9 ? 11.375 -13.477 -4.375 1 97.38 9 TRP B CA 1
ATOM 755 C C . TRP B 1 9 ? 10.523 -12.25 -4.68 1 97.38 9 TRP B C 1
ATOM 757 O O . TRP B 1 9 ? 11.039 -11.141 -4.793 1 97.38 9 TRP B O 1
ATOM 767 N N . PHE B 1 10 ? 9.211 -12.57 -4.852 1 98.06 10 PHE B N 1
ATOM 768 C CA . PHE B 1 10 ? 8.281 -11.508 -5.211 1 98.06 10 PHE B CA 1
ATOM 769 C C . PHE B 1 10 ? 7.004 -11.609 -4.375 1 98.06 10 PHE B C 1
ATOM 771 O O . PHE B 1 10 ? 6.559 -12.703 -4.043 1 98.06 10 PHE B O 1
ATOM 778 N N . VAL B 1 11 ? 6.5 -10.477 -4.043 1 98.38 11 VAL B N 1
ATOM 779 C CA . VAL B 1 11 ? 5.094 -10.383 -3.666 1 98.38 11 VAL B CA 1
ATOM 780 C C . VAL B 1 11 ? 4.27 -9.914 -4.863 1 98.38 11 VAL B C 1
ATOM 782 O O . VAL B 1 11 ? 4.73 -9.086 -5.652 1 98.38 11 VAL B O 1
ATOM 785 N N . TYR B 1 12 ? 3.08 -10.484 -4.938 1 98.12 12 TYR B N 1
ATOM 786 C CA . TYR B 1 12 ? 2.289 -10.133 -6.109 1 98.12 12 TYR B CA 1
ATOM 787 C C . TYR B 1 12 ? 0.805 -10.07 -5.77 1 98.12 12 TYR B C 1
ATOM 789 O O . TYR B 1 12 ? 0.37 -10.625 -4.758 1 98.12 12 TYR B O 1
ATOM 797 N N . LEU B 1 13 ? 0.088 -9.312 -6.562 1 98.5 13 LEU B N 1
ATOM 798 C CA . LEU B 1 13 ? -1.369 -9.266 -6.52 1 98.5 13 LEU B CA 1
ATOM 799 C C . LEU B 1 13 ? -1.968 -9.812 -7.816 1 98.5 13 LEU B C 1
ATOM 801 O O . LEU B 1 13 ? -1.448 -9.547 -8.898 1 98.5 13 LEU B O 1
ATOM 805 N N . VAL B 1 14 ? -3.043 -10.547 -7.645 1 98.31 14 VAL B N 1
ATOM 806 C CA . VAL B 1 14 ? -3.812 -11.055 -8.773 1 98.31 14 VAL B CA 1
ATOM 807 C C . VAL B 1 14 ? -5.258 -10.578 -8.672 1 98.31 14 VAL B C 1
ATOM 809 O O . VAL B 1 14 ? -5.863 -10.633 -7.602 1 98.31 14 VAL B O 1
ATOM 812 N N . ARG B 1 15 ? -5.789 -10.047 -9.75 1 98.25 15 ARG B N 1
ATOM 813 C CA . ARG B 1 15 ? -7.203 -9.703 -9.844 1 98.25 15 ARG B CA 1
ATOM 814 C C . ARG B 1 15 ? -8.047 -10.93 -10.18 1 98.25 15 ARG B C 1
ATOM 816 O O . ARG B 1 15 ? -7.738 -11.664 -11.117 1 98.25 15 ARG B O 1
ATOM 823 N N . ALA B 1 16 ? -9.062 -11.117 -9.453 1 98.44 16 ALA B N 1
ATOM 824 C CA . ALA B 1 16 ? -10.023 -12.172 -9.766 1 98.44 16 ALA B CA 1
ATOM 825 C C . ALA B 1 16 ? -11.195 -11.617 -10.57 1 98.44 16 ALA B C 1
ATOM 827 O O . ALA B 1 16 ? -11.398 -10.406 -10.633 1 98.44 16 ALA B O 1
ATOM 828 N N . ALA B 1 17 ? -11.93 -12.5 -11.172 1 98.19 17 ALA B N 1
ATOM 829 C CA . ALA B 1 17 ? -13.039 -12.125 -12.047 1 98.19 17 ALA B CA 1
ATOM 830 C C . ALA B 1 17 ? -14.086 -11.32 -11.281 1 98.19 17 ALA B C 1
ATOM 832 O O . ALA B 1 17 ? -14.727 -10.438 -11.844 1 98.19 17 ALA B O 1
ATOM 833 N N . ASN B 1 18 ? -14.266 -11.586 -10.031 1 97.88 18 ASN B N 1
ATOM 834 C CA . ASN B 1 18 ? -15.273 -10.883 -9.242 1 97.88 18 ASN B CA 1
ATOM 835 C C . ASN B 1 18 ? -14.758 -9.531 -8.75 1 97.88 18 ASN B C 1
ATOM 837 O O . ASN B 1 18 ? -15.445 -8.836 -8.008 1 97.88 18 ASN B O 1
ATOM 841 N N . GLY B 1 19 ? -13.539 -9.156 -9.008 1 97.31 19 GLY B N 1
ATOM 842 C CA . GLY B 1 19 ? -12.984 -7.859 -8.656 1 97.31 19 GLY B CA 1
ATOM 843 C C . GLY B 1 19 ? -12.078 -7.91 -7.441 1 97.31 19 GLY B C 1
ATOM 844 O O . GLY B 1 19 ? -11.32 -6.969 -7.184 1 97.31 19 GLY B O 1
ATOM 845 N N . SER B 1 20 ? -12.094 -9.031 -6.758 1 97.81 20 SER B N 1
ATOM 846 C CA . SER B 1 20 ? -11.281 -9.156 -5.551 1 97.81 20 SER B CA 1
ATOM 847 C C . SER B 1 20 ? -9.797 -9.25 -5.891 1 97.81 20 SER B C 1
ATOM 849 O O . SER B 1 20 ? -9.438 -9.578 -7.023 1 97.81 20 SER B O 1
ATOM 851 N N . LEU B 1 21 ? -9.031 -8.891 -4.898 1 98.06 21 LEU B N 1
ATOM 852 C CA . LEU B 1 21 ? -7.586 -8.969 -5.066 1 98.06 21 LEU B CA 1
ATOM 853 C C . LEU B 1 21 ? -6.992 -10.062 -4.184 1 98.06 21 LEU B C 1
ATOM 855 O O . LEU B 1 21 ? -7.281 -10.125 -2.988 1 98.06 21 LEU B O 1
ATOM 859 N N . TYR B 1 22 ? -6.207 -10.945 -4.855 1 98.38 22 TYR B N 1
ATOM 860 C CA . TYR B 1 22 ? -5.438 -11.984 -4.188 1 98.38 22 TYR B CA 1
ATOM 861 C C . TYR B 1 22 ? -3.977 -11.586 -4.051 1 98.38 22 TYR B C 1
ATOM 863 O O . TYR B 1 22 ? -3.379 -11.062 -4.996 1 98.38 22 TYR B O 1
ATOM 871 N N . CYS B 1 23 ? -3.443 -11.742 -2.83 1 98.69 23 CYS B N 1
ATOM 872 C CA . CYS B 1 23 ? -2.035 -11.453 -2.596 1 98.69 23 CYS B CA 1
ATOM 873 C C . CYS B 1 23 ? -1.257 -12.727 -2.287 1 98.69 23 CYS B C 1
ATOM 875 O O . CYS B 1 23 ? -1.69 -13.539 -1.469 1 98.69 23 CYS B O 1
ATOM 877 N N . GLY B 1 24 ? -0.09 -12.875 -2.947 1 98.56 24 GLY B N 1
ATOM 878 C CA . GLY B 1 24 ? 0.784 -14.008 -2.701 1 98.56 24 GLY B CA 1
ATOM 879 C C . GLY B 1 24 ? 2.248 -13.703 -2.945 1 98.56 24 GLY B C 1
ATOM 880 O O . GLY B 1 24 ? 2.594 -12.594 -3.359 1 98.56 24 GLY B O 1
ATOM 881 N N . ILE B 1 25 ? 3.104 -14.727 -2.596 1 98.44 25 ILE B N 1
ATOM 882 C CA . ILE B 1 25 ? 4.523 -14.617 -2.904 1 98.44 25 ILE B CA 1
ATOM 883 C C . ILE B 1 25 ? 4.953 -15.773 -3.807 1 98.44 25 ILE B C 1
ATOM 885 O O . ILE B 1 25 ? 4.316 -16.828 -3.816 1 98.44 25 ILE B O 1
ATOM 889 N N . SER B 1 26 ? 5.914 -15.539 -4.617 1 98.25 26 SER B N 1
ATOM 890 C CA . SER B 1 26 ? 6.5 -16.547 -5.484 1 98.25 26 SER B CA 1
ATOM 891 C C . SER B 1 26 ? 7.871 -16.125 -6 1 98.25 26 SER B C 1
ATOM 893 O O . SER B 1 26 ? 8.188 -14.93 -6.012 1 98.25 26 SER B O 1
ATOM 895 N N . ASN B 1 27 ? 8.68 -17.109 -6.355 1 97.5 27 ASN B N 1
ATOM 896 C CA . ASN B 1 27 ? 9.922 -16.781 -7.055 1 97.5 27 ASN B CA 1
ATOM 897 C C . ASN B 1 27 ? 9.695 -16.656 -8.562 1 97.5 27 ASN B C 1
ATOM 899 O O . ASN B 1 27 ? 10.609 -16.281 -9.297 1 97.5 27 ASN B O 1
ATOM 903 N N . ASP B 1 28 ? 8.562 -16.938 -8.977 1 97.06 28 ASP B N 1
ATOM 904 C CA . ASP B 1 28 ? 8.164 -16.797 -10.375 1 97.06 28 ASP B CA 1
ATOM 905 C C . ASP B 1 28 ? 6.676 -16.469 -10.492 1 97.06 28 ASP B C 1
ATOM 907 O O . ASP B 1 28 ? 5.871 -17.344 -10.828 1 97.06 28 ASP B O 1
ATOM 911 N N . PRO B 1 29 ? 6.328 -15.156 -10.367 1 97.88 29 PRO B N 1
ATOM 912 C CA . PRO B 1 29 ? 4.918 -14.773 -10.305 1 97.88 29 PRO B CA 1
ATOM 913 C C . PRO B 1 29 ? 4.168 -15.086 -11.602 1 97.88 29 PRO B C 1
ATOM 915 O O . PRO B 1 29 ? 2.977 -15.398 -11.57 1 97.88 29 PRO B O 1
ATOM 918 N N . VAL B 1 30 ? 4.863 -14.977 -12.711 1 97.69 30 VAL B N 1
ATOM 919 C CA . VAL B 1 30 ? 4.223 -15.227 -14 1 97.69 30 VAL B CA 1
ATOM 920 C C . VAL B 1 30 ? 3.799 -16.688 -14.086 1 97.69 30 VAL B C 1
ATOM 922 O O . VAL B 1 30 ? 2.656 -17 -14.445 1 97.69 30 VAL B O 1
ATOM 925 N N . ARG B 1 31 ? 4.707 -17.516 -13.789 1 97.62 31 ARG B N 1
ATOM 926 C CA . ARG B 1 31 ? 4.383 -18.938 -13.781 1 97.62 31 ARG B CA 1
ATOM 927 C C . ARG B 1 31 ? 3.291 -19.25 -12.758 1 97.62 31 ARG B C 1
ATOM 929 O O . ARG B 1 31 ? 2.398 -20.062 -13.016 1 97.62 31 ARG B O 1
ATOM 936 N N . ARG B 1 32 ? 3.4 -18.703 -11.547 1 98.44 32 ARG B N 1
ATOM 937 C CA . ARG B 1 32 ? 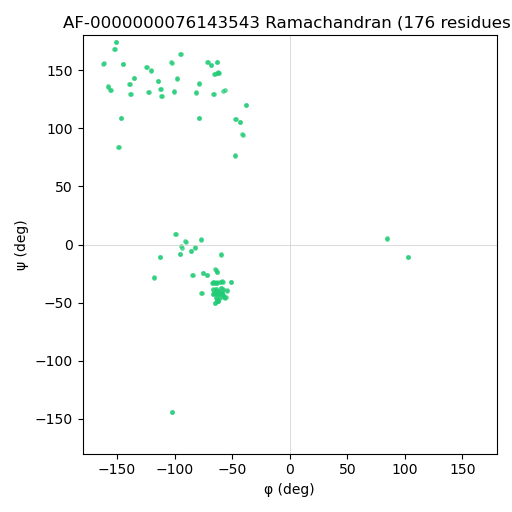2.395 -18.891 -10.508 1 98.44 32 ARG B CA 1
ATOM 938 C C . ARG B 1 32 ? 1.023 -18.422 -10.977 1 98.44 32 ARG B C 1
ATOM 940 O O . ARG B 1 32 ? 0.011 -19.078 -10.703 1 98.44 32 ARG B O 1
ATOM 947 N N . PHE B 1 33 ? 1.049 -17.344 -11.695 1 98.38 33 PHE B N 1
ATOM 948 C CA . PHE B 1 33 ? -0.205 -16.828 -12.234 1 98.38 33 PHE B CA 1
ATOM 949 C C . PHE B 1 33 ? -0.833 -17.844 -13.195 1 98.38 33 PHE B C 1
ATOM 951 O O . PHE B 1 33 ? -2.035 -18.109 -13.125 1 98.38 33 PHE B O 1
ATOM 958 N N . ALA B 1 34 ? -0.008 -18.328 -14.102 1 98.31 34 ALA B N 1
ATOM 959 C CA . ALA B 1 34 ? -0.487 -19.344 -15.031 1 98.31 34 ALA B CA 1
ATOM 960 C C . ALA B 1 34 ? -1.088 -20.531 -14.289 1 98.31 34 ALA B C 1
ATOM 962 O O . ALA B 1 34 ? -2.1 -21.094 -14.711 1 98.31 34 ALA B O 1
ATOM 963 N N . ALA B 1 35 ? -0.438 -20.906 -13.18 1 98.31 35 ALA B N 1
ATOM 964 C CA . ALA B 1 35 ? -0.957 -21.984 -12.352 1 98.31 35 ALA B CA 1
ATOM 965 C C . ALA B 1 35 ? -2.33 -21.625 -11.789 1 98.31 35 ALA B C 1
ATOM 967 O O . ALA B 1 35 ? -3.23 -22.469 -11.758 1 98.31 35 ALA B O 1
ATOM 968 N N . HIS B 1 36 ? -2.553 -20.391 -11.367 1 98.44 36 HIS B N 1
ATOM 969 C CA . HIS B 1 36 ? -3.863 -19.953 -10.898 1 98.44 36 HIS B CA 1
ATOM 970 C C . HIS B 1 36 ? -4.914 -20.078 -11.992 1 98.44 36 HIS B C 1
ATOM 972 O O . HIS B 1 36 ? -6.02 -20.562 -11.75 1 98.44 36 HIS B O 1
ATOM 978 N N . GLN B 1 37 ? -4.551 -19.719 -13.117 1 97.19 37 GLN B N 1
ATOM 979 C CA . GLN B 1 37 ? -5.48 -19.719 -14.25 1 97.19 37 GLN B CA 1
ATOM 980 C C . GLN B 1 37 ? -5.883 -21.141 -14.633 1 97.19 37 GLN B C 1
ATOM 982 O O . GLN B 1 37 ? -7.004 -21.359 -15.094 1 97.19 37 GLN B O 1
ATOM 987 N N . SER B 1 38 ? -5.02 -22.047 -14.469 1 95.62 38 SER B N 1
ATOM 988 C CA . SER B 1 38 ? -5.262 -23.422 -14.891 1 95.62 38 SER B CA 1
ATOM 989 C C . SER B 1 38 ? -5.898 -24.25 -13.773 1 95.62 38 SER B C 1
ATOM 991 O O . SER B 1 38 ? -6.07 -25.469 -13.906 1 95.62 38 SER B O 1
ATOM 993 N N . GLY B 1 39 ? -6.16 -23.609 -12.68 1 92.94 39 GLY B N 1
ATOM 994 C CA . GLY B 1 39 ? -6.82 -24.281 -11.578 1 92.94 39 GLY B CA 1
ATOM 995 C C . GLY B 1 39 ? -5.859 -25.047 -10.68 1 92.94 39 GLY B C 1
ATOM 996 O O . GLY B 1 39 ? -6.285 -25.797 -9.797 1 92.94 39 GLY B O 1
ATOM 997 N N . ARG B 1 40 ? -4.594 -24.938 -10.922 1 93.69 40 ARG B N 1
ATOM 998 C CA . ARG B 1 40 ? -3.58 -25.641 -10.148 1 93.69 40 ARG B CA 1
ATOM 999 C C . ARG B 1 40 ? -2.963 -24.734 -9.094 1 93.69 40 ARG B C 1
ATOM 1001 O O . ARG B 1 40 ? -1.98 -25.109 -8.445 1 93.69 40 ARG B O 1
ATOM 1008 N N . GLY B 1 41 ? -3.494 -23.641 -8.922 1 95.69 41 GLY B N 1
ATOM 1009 C CA . GLY B 1 41 ? -2.992 -22.672 -7.953 1 95.69 41 GLY B CA 1
ATOM 1010 C C . GLY B 1 41 ? -3.807 -22.641 -6.672 1 95.69 41 GLY B C 1
ATOM 1011 O O . GLY B 1 41 ? -4.188 -23.688 -6.145 1 95.69 41 GLY B O 1
ATOM 1012 N N . ALA B 1 42 ? -3.965 -21.531 -6.102 1 97.5 42 ALA B N 1
ATOM 1013 C CA . ALA B 1 42 ? -4.66 -21.328 -4.832 1 97.5 42 ALA B CA 1
ATOM 1014 C C . ALA B 1 42 ? -6.145 -21.672 -4.965 1 97.5 42 ALA B C 1
ATOM 1016 O O . ALA B 1 42 ? -6.762 -21.375 -5.992 1 97.5 42 ALA B O 1
ATOM 1017 N N . ARG B 1 43 ? -6.703 -22.172 -3.943 1 97.12 43 ARG B N 1
ATOM 1018 C CA . ARG B 1 43 ? -8.125 -22.484 -3.896 1 97.12 43 ARG B CA 1
ATOM 1019 C C . ARG B 1 43 ? -8.977 -21.219 -4.031 1 97.12 43 ARG B C 1
ATOM 1021 O O . ARG B 1 43 ? -10.133 -21.281 -4.453 1 97.12 43 ARG B O 1
ATOM 1028 N N . PHE B 1 44 ? -8.445 -20.094 -3.705 1 96.81 44 PHE B N 1
ATOM 1029 C CA . PHE B 1 44 ? -9.094 -18.797 -3.803 1 96.81 44 PHE B CA 1
ATOM 1030 C C . PHE B 1 44 ? -9.695 -18.594 -5.188 1 96.81 44 PHE B C 1
ATOM 1032 O O . PHE B 1 44 ? -10.789 -18.031 -5.316 1 96.81 44 PHE B O 1
ATOM 1039 N N . PHE B 1 45 ? -9.117 -19.125 -6.156 1 97.81 45 PHE B N 1
ATOM 1040 C CA . PHE B 1 45 ? -9.484 -18.812 -7.535 1 97.81 45 PHE B CA 1
ATOM 1041 C C . PHE B 1 45 ? -10.492 -19.828 -8.062 1 97.81 45 PHE B C 1
ATOM 1043 O O . PHE B 1 45 ? -10.93 -19.734 -9.211 1 97.81 45 PHE B O 1
ATOM 1050 N N . LEU B 1 46 ? -10.875 -20.828 -7.297 1 95.88 46 LEU B N 1
ATOM 1051 C CA . LEU B 1 46 ? -11.875 -21.812 -7.715 1 95.88 46 LEU B CA 1
ATOM 1052 C C . LEU B 1 46 ? -13.25 -21.156 -7.852 1 95.88 46 LEU B C 1
ATOM 1054 O O . LEU B 1 46 ? -13.992 -21.453 -8.789 1 95.88 46 LEU B O 1
ATOM 1058 N N . SER B 1 47 ? -13.562 -20.266 -6.965 1 94.69 47 SER B N 1
ATOM 1059 C CA . SER B 1 47 ? -14.859 -19.594 -7.004 1 94.69 47 SER B CA 1
ATOM 1060 C C . SER B 1 47 ? -14.844 -18.406 -7.953 1 94.69 47 SER B C 1
ATOM 1062 O O . SER B 1 47 ? -15.883 -18 -8.484 1 94.69 47 SER B O 1
ATOM 1064 N N . SER B 1 48 ? -13.734 -17.844 -8.164 1 97.69 48 SER B N 1
ATOM 1065 C CA . SER B 1 48 ? -13.539 -16.703 -9.055 1 97.69 48 SER B CA 1
ATOM 1066 C C . SER B 1 48 ? -12.172 -16.75 -9.734 1 97.69 48 SER B C 1
ATOM 1068 O O . SER B 1 48 ? -11.148 -16.5 -9.109 1 97.69 48 SER B O 1
ATOM 1070 N N . PRO B 1 49 ? -12.164 -17.016 -11.008 1 97.69 49 PRO B N 1
ATOM 1071 C CA . PRO B 1 49 ? -10.914 -17.281 -11.719 1 97.69 49 PRO B CA 1
ATOM 1072 C C . PRO B 1 49 ? -9.961 -16.094 -11.695 1 97.69 49 PRO B C 1
ATOM 1074 O O . PRO B 1 49 ? -10.398 -14.945 -11.617 1 97.69 49 PRO B O 1
ATOM 1077 N N . ALA B 1 50 ? -8.695 -16.406 -11.688 1 98.5 50 ALA B N 1
ATOM 1078 C CA . ALA B 1 50 ? -7.648 -15.398 -11.836 1 98.5 50 ALA B CA 1
ATOM 1079 C C . ALA B 1 50 ? -7.688 -14.758 -13.219 1 98.5 50 ALA B C 1
ATOM 1081 O O . ALA B 1 50 ? -7.66 -15.461 -14.234 1 98.5 50 ALA B O 1
ATOM 1082 N N . VAL B 1 51 ? -7.691 -13.414 -13.289 1 98.06 51 VAL B N 1
ATOM 1083 C CA . VAL B 1 51 ? -7.891 -12.797 -14.594 1 98.06 51 VAL B CA 1
ATOM 1084 C C . VAL B 1 51 ? -6.66 -11.984 -14.977 1 98.06 51 VAL B C 1
ATOM 1086 O O . VAL B 1 51 ? -6.363 -11.812 -16.156 1 98.06 51 VAL B O 1
ATOM 1089 N N . ALA B 1 52 ? -5.895 -11.445 -13.961 1 98 52 ALA B N 1
ATOM 1090 C CA . ALA B 1 52 ? -4.75 -10.609 -14.312 1 98 52 ALA B CA 1
ATOM 1091 C C . ALA B 1 52 ? -3.742 -10.547 -13.172 1 98 52 ALA B C 1
ATOM 1093 O O . ALA B 1 52 ? -4.125 -10.414 -12 1 98 52 ALA B O 1
ATOM 1094 N N . LEU B 1 53 ? -2.471 -10.664 -13.484 1 98 53 LEU B N 1
ATOM 1095 C CA . LEU B 1 53 ? -1.379 -10.312 -12.586 1 98 53 LEU B CA 1
ATOM 1096 C C . LEU B 1 53 ? -1.155 -8.805 -12.562 1 98 53 LEU B C 1
ATOM 1098 O O . LEU B 1 53 ? -0.571 -8.25 -13.492 1 98 53 LEU B O 1
ATOM 1102 N N . VAL B 1 54 ? -1.514 -8.117 -11.438 1 97.25 54 VAL B N 1
ATOM 1103 C CA . VAL B 1 54 ? -1.713 -6.672 -11.539 1 97.25 54 VAL B CA 1
ATOM 1104 C C . VAL B 1 54 ? -0.627 -5.945 -10.742 1 97.25 54 VAL B C 1
ATOM 1106 O O . VAL B 1 54 ? -0.446 -4.734 -10.898 1 97.25 54 VAL B O 1
ATOM 1109 N N . TYR B 1 55 ? 0.126 -6.637 -9.969 1 96.88 55 TYR B N 1
ATOM 1110 C CA . TYR B 1 55 ? 1.2 -6.043 -9.18 1 96.88 55 TYR B CA 1
ATOM 1111 C C . TYR B 1 55 ? 2.27 -7.078 -8.844 1 96.88 55 TYR B C 1
ATOM 1113 O O . TYR B 1 55 ? 1.952 -8.203 -8.461 1 96.88 55 TYR B O 1
ATOM 1121 N N . THR B 1 56 ? 3.482 -6.711 -9.039 1 96.88 56 THR B N 1
ATOM 1122 C CA . THR B 1 56 ? 4.629 -7.512 -8.625 1 96.88 56 THR B CA 1
ATOM 1123 C C . THR B 1 56 ? 5.73 -6.625 -8.055 1 96.88 56 THR B C 1
ATOM 1125 O O . THR B 1 56 ? 5.984 -5.531 -8.57 1 96.88 56 THR B O 1
ATOM 1128 N N . GLU B 1 57 ? 6.293 -7.133 -6.977 1 96.12 57 GLU B N 1
ATOM 1129 C CA . GLU B 1 57 ? 7.398 -6.414 -6.344 1 96.12 57 GLU B CA 1
ATOM 1130 C C . GLU B 1 57 ? 8.5 -7.375 -5.906 1 96.12 57 GLU B C 1
ATOM 1132 O O . GLU B 1 57 ? 8.242 -8.336 -5.18 1 96.12 57 GLU B O 1
ATOM 1137 N N . GLN B 1 58 ? 9.656 -6.988 -6.324 1 96.19 58 GLN B N 1
ATOM 1138 C CA . GLN B 1 58 ? 10.797 -7.832 -5.996 1 96.19 58 GLN B CA 1
ATOM 1139 C C . GLN B 1 58 ? 11.25 -7.613 -4.555 1 96.19 58 GLN B C 1
ATOM 1141 O O . GLN B 1 58 ? 11.289 -6.48 -4.074 1 96.19 58 GLN B O 1
ATOM 1146 N N . CYS B 1 59 ? 11.562 -8.719 -3.93 1 96.19 59 CYS B N 1
ATOM 1147 C CA . CYS B 1 59 ? 12.07 -8.719 -2.562 1 96.19 59 CYS B CA 1
ATOM 1148 C C . CYS B 1 59 ? 13.414 -9.438 -2.477 1 96.19 59 CYS B C 1
ATOM 1150 O O . CYS B 1 59 ? 13.688 -10.344 -3.264 1 96.19 59 CYS B O 1
ATOM 1152 N N . ALA B 1 60 ? 14.195 -9.039 -1.491 1 93.12 60 ALA B N 1
ATOM 1153 C CA . ALA B 1 60 ? 15.57 -9.531 -1.372 1 93.12 60 ALA B CA 1
ATOM 1154 C C . ALA B 1 60 ? 15.586 -10.992 -0.93 1 93.12 60 ALA B C 1
ATOM 1156 O O . ALA B 1 60 ? 16.562 -11.703 -1.165 1 93.12 60 ALA B O 1
ATOM 1157 N N . SER B 1 61 ? 14.555 -11.453 -0.222 1 96.12 61 SER B N 1
ATOM 1158 C CA . SER B 1 61 ? 14.477 -12.805 0.31 1 96.12 61 SER B CA 1
ATOM 1159 C C . SER B 1 61 ? 13.031 -13.266 0.454 1 96.12 61 SER B C 1
ATOM 1161 O O . SER B 1 61 ? 12.109 -12.461 0.345 1 96.12 61 SER B O 1
ATOM 1163 N N . LYS B 1 62 ? 12.977 -14.547 0.683 1 97.12 62 LYS B N 1
ATOM 1164 C CA . LYS B 1 62 ? 11.648 -15.086 0.941 1 97.12 62 LYS B CA 1
ATOM 1165 C C . LYS B 1 62 ? 11.023 -14.445 2.178 1 97.12 62 LYS B C 1
ATOM 1167 O O . LYS B 1 62 ? 9.836 -14.125 2.186 1 97.12 62 LYS B O 1
ATOM 1172 N N . GLY B 1 63 ? 11.852 -14.266 3.217 1 97.94 63 GLY B N 1
ATOM 1173 C CA . GLY B 1 63 ? 11.375 -13.633 4.438 1 97.94 63 GLY B CA 1
ATOM 1174 C C . GLY B 1 63 ? 10.812 -12.242 4.219 1 97.94 63 GLY B C 1
ATOM 1175 O O . GLY B 1 63 ? 9.766 -11.898 4.766 1 97.94 63 GLY B O 1
ATOM 1176 N N . GLU B 1 64 ? 11.484 -11.5 3.455 1 97.25 64 GLU B N 1
ATOM 1177 C CA . GLU B 1 64 ? 11.016 -10.156 3.143 1 97.25 64 GLU B CA 1
ATOM 1178 C C . GLU B 1 64 ? 9.711 -10.195 2.344 1 97.25 64 GLU B C 1
ATOM 1180 O O . GLU B 1 64 ? 8.805 -9.398 2.586 1 97.25 64 GLU B O 1
ATOM 1185 N N . ALA B 1 65 ? 9.656 -11.102 1.418 1 98.12 65 ALA B N 1
ATOM 1186 C CA . ALA B 1 65 ? 8.438 -11.242 0.621 1 98.12 65 ALA B CA 1
ATOM 1187 C C . ALA B 1 65 ? 7.242 -11.594 1.502 1 98.12 65 ALA B C 1
ATOM 1189 O O . ALA B 1 65 ? 6.152 -11.047 1.323 1 98.12 65 ALA B O 1
ATOM 1190 N N . LEU B 1 66 ? 7.504 -12.477 2.426 1 98.62 66 LEU B N 1
ATOM 1191 C CA . LEU B 1 66 ? 6.457 -12.875 3.357 1 98.62 66 LEU B CA 1
ATOM 1192 C C . LEU B 1 66 ? 6.004 -11.688 4.203 1 98.62 66 LEU B C 1
ATOM 1194 O O . LEU B 1 66 ? 4.805 -11.516 4.453 1 98.62 66 LEU B O 1
ATOM 1198 N N . ARG B 1 67 ? 6.902 -10.922 4.613 1 98.19 67 ARG B N 1
ATOM 1199 C CA . ARG B 1 67 ? 6.578 -9.742 5.406 1 98.19 67 ARG B CA 1
ATOM 1200 C C . ARG B 1 67 ? 5.734 -8.758 4.605 1 98.19 67 ARG B C 1
ATOM 1202 O O . ARG B 1 67 ? 4.707 -8.281 5.086 1 98.19 67 ARG B O 1
ATOM 1209 N N . GLN B 1 68 ? 6.164 -8.5 3.418 1 98.38 68 GLN B N 1
ATOM 1210 C CA . GLN B 1 68 ? 5.414 -7.582 2.564 1 98.38 68 GLN B CA 1
ATOM 1211 C C . GLN B 1 68 ? 4.023 -8.125 2.262 1 98.38 68 GLN B C 1
ATOM 1213 O O . GLN B 1 68 ? 3.049 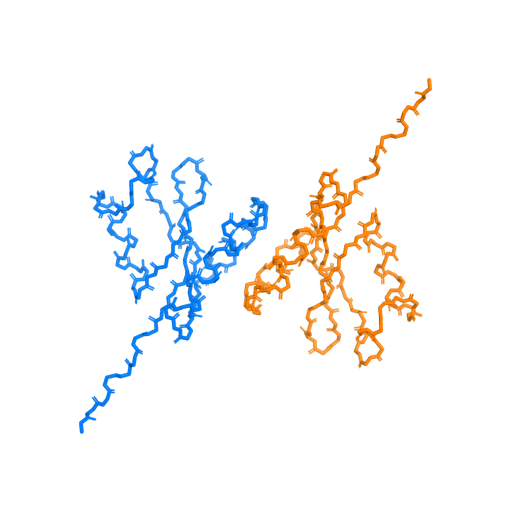-7.371 2.215 1 98.38 68 GLN B O 1
ATOM 1218 N N . GLU B 1 69 ? 3.977 -9.398 2.014 1 98.69 69 GLU B N 1
ATOM 1219 C CA . GLU B 1 69 ? 2.678 -10.031 1.795 1 98.69 69 GLU B CA 1
ATOM 1220 C C . GLU B 1 69 ? 1.742 -9.789 2.977 1 98.69 69 GLU B C 1
ATOM 1222 O O . GLU B 1 69 ? 0.586 -9.406 2.791 1 98.69 69 GLU B O 1
ATOM 1227 N N . ARG B 1 70 ? 2.215 -9.961 4.176 1 98.56 70 ARG B N 1
ATOM 1228 C CA . ARG B 1 70 ? 1.409 -9.781 5.383 1 98.56 70 ARG B CA 1
ATOM 1229 C C . ARG B 1 70 ? 0.937 -8.336 5.516 1 98.56 70 ARG B C 1
ATOM 1231 O O . ARG B 1 70 ? -0.206 -8.086 5.902 1 98.56 70 ARG B O 1
ATOM 1238 N N . LEU B 1 71 ? 1.757 -7.441 5.266 1 98.5 71 LEU B N 1
ATOM 1239 C CA . LEU B 1 71 ? 1.407 -6.027 5.34 1 98.5 71 LEU B CA 1
ATOM 1240 C C . LEU B 1 71 ? 0.314 -5.68 4.336 1 98.5 71 LEU B C 1
ATOM 1242 O O . LEU B 1 71 ? -0.699 -5.078 4.695 1 98.5 71 LEU B O 1
ATOM 1246 N N . ILE B 1 72 ? 0.505 -6.109 3.123 1 98.06 72 ILE B N 1
ATOM 1247 C CA . ILE B 1 72 ? -0.405 -5.766 2.035 1 98.06 72 ILE B CA 1
ATOM 1248 C C . ILE B 1 72 ? -1.782 -6.367 2.305 1 98.06 72 ILE B C 1
ATOM 1250 O O . ILE B 1 72 ? -2.805 -5.723 2.057 1 98.06 72 ILE B O 1
ATOM 1254 N N . LYS B 1 73 ? -1.802 -7.562 2.846 1 98.31 73 LYS B N 1
ATOM 1255 C CA . LYS B 1 73 ? -3.074 -8.227 3.102 1 98.31 73 LYS B CA 1
ATOM 1256 C C . LYS B 1 73 ? -3.895 -7.473 4.145 1 98.31 73 LYS B C 1
ATOM 1258 O O . LYS B 1 73 ? -5.121 -7.57 4.164 1 98.31 73 LYS B O 1
ATOM 1263 N N . LYS B 1 74 ? -3.209 -6.68 4.922 1 97.94 74 LYS B N 1
ATOM 1264 C CA . LYS B 1 74 ? -3.887 -5.969 6.004 1 97.94 74 LYS B CA 1
ATOM 1265 C C . LYS B 1 74 ? -4.293 -4.566 5.57 1 97.94 74 LYS B C 1
ATOM 1267 O O . LYS B 1 74 ? -5.008 -3.867 6.297 1 97.94 74 LYS B O 1
ATOM 1272 N N . LEU B 1 75 ? -3.893 -4.145 4.465 1 97.5 75 LEU B N 1
ATOM 1273 C CA . LEU B 1 75 ? -4.258 -2.83 3.957 1 97.5 75 LEU B CA 1
ATOM 1274 C C . LEU B 1 75 ? -5.746 -2.771 3.621 1 97.5 7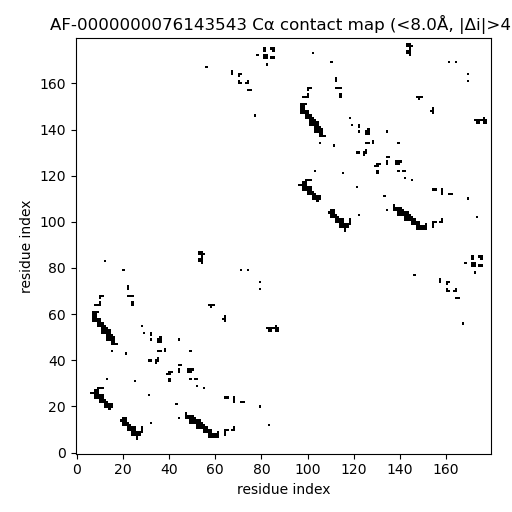5 LEU B C 1
ATOM 1276 O O . LEU B 1 75 ? -6.355 -3.797 3.311 1 97.5 75 LEU B O 1
ATOM 1280 N N . LYS B 1 76 ? -6.324 -1.569 3.652 1 95.62 76 LYS B N 1
ATOM 1281 C CA . LYS B 1 76 ? -7.676 -1.35 3.145 1 95.62 76 LYS B CA 1
ATOM 1282 C C . LYS B 1 76 ? -7.754 -1.629 1.647 1 95.62 76 LYS B C 1
ATOM 1284 O O . LYS B 1 76 ? -6.754 -1.508 0.936 1 95.62 76 LYS B O 1
ATOM 1289 N N . LYS B 1 77 ? -8.938 -1.919 1.227 1 94.69 77 LYS B N 1
ATOM 1290 C CA . LYS B 1 77 ? -9.156 -2.25 -0.179 1 94.69 77 LYS B CA 1
ATOM 1291 C C . LYS B 1 77 ? -8.727 -1.102 -1.087 1 94.69 77 LYS B C 1
ATOM 1293 O O . LYS B 1 77 ? -8.133 -1.329 -2.145 1 94.69 77 LYS B O 1
ATOM 1298 N N . SER B 1 78 ? -9.031 0.029 -0.694 1 93.44 78 SER B N 1
ATOM 1299 C CA . SER B 1 78 ? -8.695 1.191 -1.508 1 93.44 78 SER B CA 1
ATOM 1300 C C . SER B 1 78 ? -7.188 1.291 -1.728 1 93.44 78 SER B C 1
ATOM 1302 O O . SER B 1 78 ? -6.738 1.603 -2.832 1 93.44 78 SER B O 1
ATOM 1304 N N . ALA B 1 79 ? -6.477 1.05 -0.711 1 95.12 79 ALA B N 1
ATOM 1305 C CA . ALA B 1 79 ? -5.02 1.077 -0.83 1 95.12 79 ALA B CA 1
ATOM 1306 C C . ALA B 1 79 ? -4.523 -0.051 -1.727 1 95.12 79 ALA B C 1
ATOM 1308 O O . AL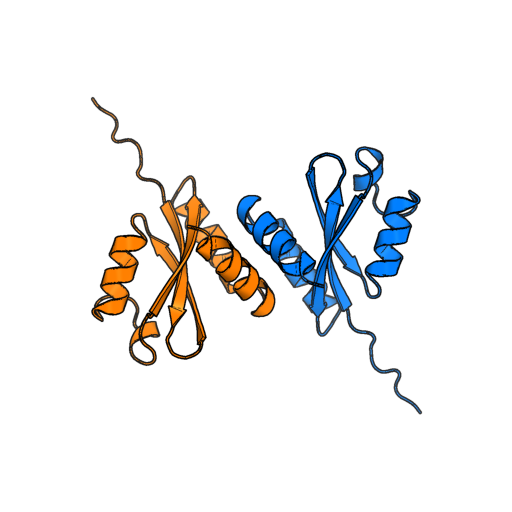A B 1 79 ? -3.633 0.154 -2.557 1 95.12 79 ALA B O 1
ATOM 1309 N N . LYS B 1 80 ? -5.062 -1.203 -1.578 1 96.62 80 LYS B N 1
ATOM 1310 C CA . LYS B 1 80 ? -4.688 -2.324 -2.436 1 96.62 80 LYS B CA 1
ATOM 1311 C C . LYS B 1 80 ? -4.973 -2.014 -3.902 1 96.62 80 LYS B C 1
ATOM 1313 O O . LYS B 1 80 ? -4.199 -2.395 -4.785 1 96.62 80 LYS B O 1
ATOM 1318 N N . GLU B 1 81 ? -6.039 -1.343 -4.105 1 96.25 81 GLU B N 1
ATOM 1319 C CA . GLU B 1 81 ? -6.387 -0.972 -5.473 1 96.25 81 GLU B CA 1
ATOM 1320 C C . GLU B 1 81 ? -5.371 0.006 -6.055 1 96.25 81 GLU B C 1
ATOM 1322 O O . GLU B 1 81 ? -5.098 -0.015 -7.258 1 96.25 81 GLU B O 1
ATOM 1327 N N . CYS B 1 82 ? -4.832 0.812 -5.258 1 94.25 82 CYS B N 1
ATOM 1328 C CA . CYS B 1 82 ? -3.771 1.701 -5.719 1 94.25 82 CYS B CA 1
ATOM 1329 C C . CYS B 1 82 ? -2.549 0.907 -6.16 1 94.25 82 CYS B C 1
ATOM 1331 O O . CYS B 1 82 ? -1.966 1.189 -7.207 1 94.25 82 CYS B O 1
ATOM 1333 N N . LEU B 1 83 ? -2.182 -0.054 -5.348 1 9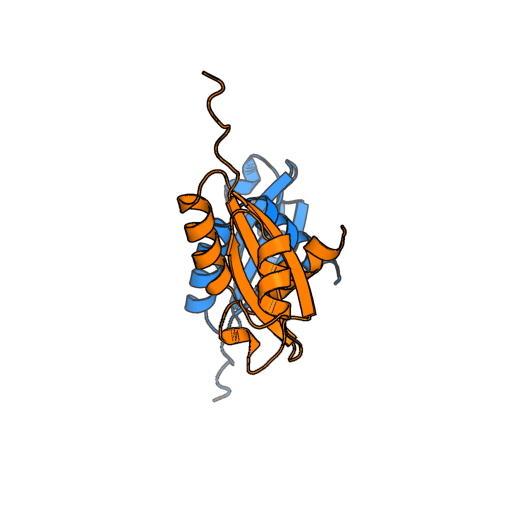5.5 83 LEU B N 1
ATOM 1334 C CA . LEU B 1 83 ? -1.069 -0.918 -5.73 1 95.5 83 LEU B CA 1
ATOM 1335 C C . LEU B 1 83 ? -1.339 -1.583 -7.078 1 95.5 83 LEU B C 1
ATOM 1337 O O . LEU B 1 83 ? -0.466 -1.607 -7.945 1 95.5 83 LEU B O 1
ATOM 1341 N N . ALA B 1 84 ? -2.52 -2.062 -7.207 1 94.81 84 ALA B N 1
ATOM 1342 C CA . ALA B 1 84 ? -2.918 -2.777 -8.422 1 94.81 84 ALA B CA 1
ATOM 1343 C C . ALA B 1 84 ? -2.877 -1.859 -9.633 1 94.81 84 ALA B C 1
ATOM 1345 O O . ALA B 1 84 ? -2.59 -2.307 -10.75 1 94.81 84 ALA B O 1
ATOM 1346 N N . ALA B 1 85 ? -3.168 -0.599 -9.414 1 90.81 85 ALA B N 1
ATOM 1347 C CA . ALA B 1 85 ? -3.244 0.361 -10.516 1 90.81 85 ALA B CA 1
ATOM 1348 C C . ALA B 1 85 ? -1.852 0.746 -11.008 1 90.81 85 ALA B C 1
ATOM 1350 O O . ALA B 1 85 ? -1.693 1.227 -12.133 1 90.81 85 ALA B O 1
ATOM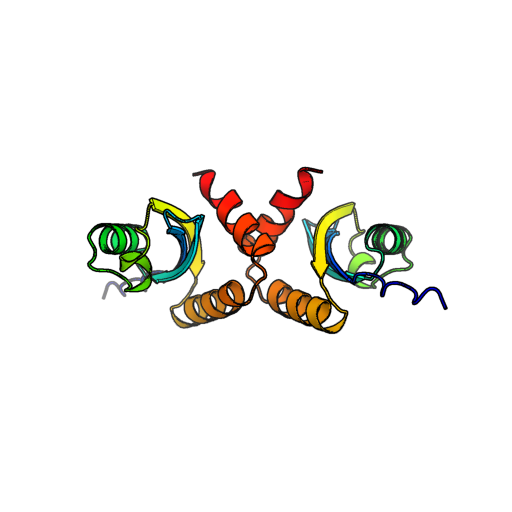 1351 N N . SER B 1 86 ? -0.907 0.642 -10.227 1 76.69 86 SER B N 1
ATOM 1352 C CA . SER B 1 86 ? 0.45 1.043 -10.586 1 76.69 86 SER B CA 1
ATOM 1353 C C . SER B 1 86 ? 1.111 0.011 -11.492 1 76.69 86 SER B C 1
ATOM 1355 O O . SER B 1 86 ? 2.08 0.32 -12.188 1 76.69 86 SER B O 1
ATOM 1357 N N . GLY B 1 87 ? 0.999 -1.286 -11.312 1 62.22 87 GLY B N 1
ATOM 1358 C CA . GLY B 1 87 ? 1.602 -2.367 -12.078 1 62.22 87 GLY B CA 1
ATOM 1359 C C . GLY B 1 87 ? 1.214 -2.354 -13.539 1 62.22 87 GLY B C 1
ATOM 1360 O O . GLY B 1 87 ? 1.843 -3.025 -14.359 1 62.22 87 GLY B O 1
ATOM 1361 N N . SER B 1 88 ? 0.008 -1.894 -13.883 1 47.75 88 SER B N 1
ATOM 1362 C CA . SER B 1 88 ? -0.4 -1.993 -15.273 1 47.75 88 SER B CA 1
ATOM 1363 C C . SER B 1 88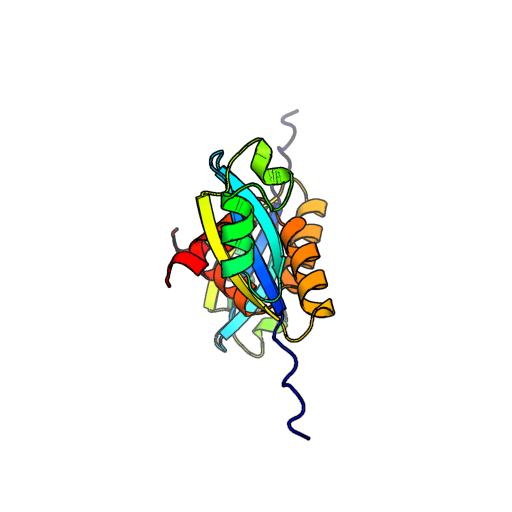 ? 0.563 -1.24 -16.188 1 47.75 88 SER B C 1
ATOM 1365 O O . SER B 1 88 ? 0.365 -1.19 -17.406 1 47.75 88 SER B O 1
ATOM 1367 N N . LEU B 1 89 ? 1.46 -0.509 -15.617 1 38.31 89 LEU B N 1
ATOM 1368 C CA . LEU B 1 89 ? 2.266 0.161 -16.625 1 38.31 89 LEU B CA 1
ATOM 1369 C C . LEU B 1 89 ? 3.277 -0.801 -17.25 1 38.31 89 LEU B C 1
ATOM 1371 O O . LEU B 1 89 ? 4.102 -0.399 -18.078 1 38.31 89 LEU B O 1
ATOM 1375 N N . ILE B 1 90 ? 3.256 -2.08 -16.906 1 30.56 90 ILE B N 1
ATOM 1376 C CA . ILE B 1 90 ? 4.129 -2.746 -17.875 1 30.56 90 ILE B CA 1
ATOM 1377 C C . ILE B 1 90 ? 3.434 -2.832 -19.234 1 30.56 90 ILE B C 1
ATOM 1379 O O . ILE B 1 90 ? 2.232 -3.104 -19.297 1 30.56 90 ILE B O 1
#

Sequence (180 aa):
MTTPEPKPWFVYLVRAANGSLYCGISNDPVRRFAAHQSGRGARFFLSSPAVALVYTEQCASKGEALRQERLIKKLKKSAKECLAASGSLIMTTPEPKPWFVYLVRAANGSLYCGISNDPVRRFAAHQSGRGARFFLSSPAVALVYTEQCASKGEALRQERLIKKLKKSAKECLAASGSLI

Organism: NCBI:txid2745518

pLDDT: mean 91.92, std 14.26, range [30.02, 98.75]

Solvent-accessible surface area (backbone atoms only — not comparable to full-atom values): 10012 Å² total; per-residue (Å²): 127,84,70,73,70,77,73,54,16,22,25,34,34,32,33,25,69,83,68,49,76,46,76,44,69,37,73,46,59,68,61,51,47,54,30,32,57,70,70,71,41,62,73,76,31,75,86,33,46,51,71,42,83,28,26,76,41,83,26,91,32,64,68,52,14,51,50,51,39,55,45,56,71,68,47,55,68,71,56,51,49,22,40,39,62,51,41,62,75,108,127,83,69,73,69,78,72,53,16,22,24,34,33,33,33,25,68,83,69,49,77,45,77,45,68,37,74,46,58,68,61,50,46,53,30,30,57,71,70,72,42,64,73,76,30,75,86,32,47,50,70,41,83,26,27,74,43,82,26,92,31,64,69,51,15,52,50,53,39,55,45,57,71,67,46,56,68,70,57,49,50,21,42,39,63,52,41,62,75,108